Protein AF-A0A9D4FD34-F1 (afdb_monomer_lite)

Secondary structure (DSSP, 8-state):
---------TT--------------SSEEEEEEEEEEEETTEEEEEEEEEEEE---

pLDDT: mean 73.85, std 15.45, range [34.88, 89.81]

Sequence (56 aa):
METTEYYVPDNCSCGVLQSWTFIAQSAGSLTLQVWQHDDSQQYTIRGANYFTVPSK

Organism: Dreissena polymorpha (NCBI:txid45954)

Foldseek 3Di:
DDDDDDDDDPPDPDDDDPDDDDDDPDFDKDKDWDWDDDDDDDIDTPDMDIDGRDDD

Structure (mmCIF, N/CA/C/O backbone):
data_AF-A0A9D4FD34-F1
#
_entry.id   AF-A0A9D4FD34-F1
#
loop_
_atom_site.group_PDB
_atom_site.id
_atom_site.type_symbol
_atom_site.label_atom_id
_atom_site.label_alt_id
_atom_site.label_comp_id
_atom_site.label_asym_id
_atom_site.label_entity_id
_atom_site.label_seq_id
_atom_site.pdbx_PDB_ins_code
_atom_site.Cartn_x
_atom_site.Cartn_y
_atom_site.Cartn_z
_atom_site.occupancy
_atom_site.B_iso_or_equiv
_atom_site.auth_seq_id
_atom_site.auth_comp_id
_atom_site.auth_asym_id
_atom_site.auth_atom_id
_atom_site.pdbx_PDB_model_num
ATOM 1 N N . MET A 1 1 ? -4.286 -23.666 -0.552 1.00 38.25 1 MET A N 1
ATOM 2 C CA . MET A 1 1 ? -3.447 -22.456 -0.460 1.00 38.25 1 MET A CA 1
ATOM 3 C C . MET A 1 1 ? -2.546 -22.491 -1.672 1.00 38.25 1 MET A C 1
ATOM 5 O O . MET A 1 1 ? -1.677 -23.348 -1.723 1.00 38.25 1 MET A O 1
ATOM 9 N N . GLU A 1 2 ? -2.845 -21.690 -2.690 1.00 34.88 2 GLU A N 1
ATOM 10 C CA . GLU A 1 2 ? -1.980 -21.575 -3.866 1.00 34.88 2 GLU A CA 1
ATOM 11 C C . GLU A 1 2 ? -0.811 -20.661 -3.503 1.00 34.88 2 GLU A C 1
ATOM 13 O O . GLU A 1 2 ? -1.003 -19.494 -3.165 1.00 34.88 2 GLU A O 1
ATOM 18 N N . THR A 1 3 ? 0.395 -21.216 -3.488 1.00 42.44 3 THR A N 1
ATOM 19 C CA . THR A 1 3 ? 1.633 -20.455 -3.338 1.00 42.44 3 THR A CA 1
ATOM 20 C C . THR A 1 3 ? 2.128 -20.100 -4.728 1.00 42.44 3 THR A C 1
ATOM 22 O O . THR A 1 3 ? 2.696 -20.938 -5.425 1.00 42.44 3 THR A O 1
ATOM 25 N N . THR A 1 4 ? 1.886 -18.864 -5.150 1.00 44.41 4 THR A N 1
ATOM 26 C CA . THR A 1 4 ? 2.474 -18.328 -6.377 1.00 44.41 4 THR A CA 1
ATOM 27 C C . THR A 1 4 ? 3.924 -17.957 -6.083 1.00 44.41 4 THR A C 1
ATOM 29 O O . THR A 1 4 ? 4.194 -16.937 -5.448 1.00 44.41 4 THR A O 1
ATOM 32 N N . GLU A 1 5 ? 4.866 -18.801 -6.496 1.00 50.00 5 GLU A N 1
ATOM 33 C CA . GLU A 1 5 ? 6.294 -18.491 -6.415 1.00 50.00 5 GLU A CA 1
ATOM 34 C C . GLU A 1 5 ? 6.633 -17.402 -7.443 1.00 50.00 5 GLU A C 1
ATOM 36 O O . GLU A 1 5 ? 6.525 -17.601 -8.652 1.00 50.00 5 GLU A O 1
ATOM 41 N N . TYR A 1 6 ? 7.007 -16.218 -6.956 1.00 53.31 6 TYR A N 1
ATOM 42 C CA . TYR A 1 6 ? 7.460 -15.108 -7.792 1.00 53.31 6 TYR A CA 1
ATOM 43 C C . TYR A 1 6 ? 8.973 -15.225 -8.012 1.00 53.31 6 TYR A C 1
ATOM 45 O O . TYR A 1 6 ? 9.751 -15.120 -7.065 1.00 53.31 6 TYR A O 1
ATOM 53 N N . TYR A 1 7 ? 9.389 -15.436 -9.262 1.00 51.44 7 TYR A N 1
ATOM 54 C CA . TYR A 1 7 ? 10.800 -15.437 -9.652 1.00 51.44 7 TYR A CA 1
ATOM 55 C C . TYR A 1 7 ? 11.352 -14.004 -9.656 1.00 51.44 7 TYR A C 1
ATOM 57 O O . TYR A 1 7 ? 10.832 -13.138 -10.364 1.00 51.44 7 TYR A O 1
ATOM 65 N N . VAL A 1 8 ? 12.407 -13.756 -8.875 1.00 55.12 8 VAL A N 1
ATOM 66 C CA . VAL A 1 8 ? 13.134 -12.477 -8.836 1.00 55.12 8 VAL A CA 1
ATOM 67 C C . VAL A 1 8 ? 14.494 -12.680 -9.516 1.00 55.12 8 VAL A C 1
ATOM 69 O O . VAL A 1 8 ? 15.254 -13.527 -9.054 1.00 55.12 8 VAL A O 1
ATOM 72 N N . PRO A 1 9 ? 14.820 -11.952 -10.600 1.00 53.09 9 PRO A N 1
ATOM 73 C CA . PRO A 1 9 ? 16.102 -12.090 -11.291 1.00 53.09 9 PRO A CA 1
ATOM 74 C C . PRO A 1 9 ? 17.297 -11.673 -10.419 1.00 53.09 9 PRO A C 1
ATOM 76 O O . PRO A 1 9 ? 17.253 -10.625 -9.774 1.00 53.09 9 PRO A O 1
ATOM 79 N N . ASP A 1 10 ? 18.395 -12.434 -10.488 1.00 57.19 10 ASP A N 1
ATOM 80 C CA . ASP A 1 10 ? 19.608 -12.281 -9.656 1.00 57.19 10 ASP A CA 1
ATOM 81 C C . ASP A 1 10 ? 20.321 -10.916 -9.777 1.00 57.19 10 ASP A C 1
ATOM 83 O O . ASP A 1 10 ? 21.159 -10.568 -8.947 1.00 57.19 10 ASP A O 1
ATOM 87 N N . ASN A 1 11 ? 20.010 -10.128 -10.811 1.00 52.97 11 ASN A N 1
ATOM 88 C CA . ASN A 1 11 ? 20.608 -8.814 -11.070 1.00 52.97 11 ASN A CA 1
ATOM 89 C C . ASN A 1 11 ? 19.731 -7.628 -10.633 1.00 52.97 11 ASN A C 1
ATOM 91 O O . ASN A 1 11 ? 20.131 -6.475 -10.798 1.00 52.97 11 ASN A O 1
ATOM 95 N N . CYS A 1 12 ? 18.546 -7.896 -10.089 1.00 49.47 12 CYS A N 1
ATOM 96 C CA . CYS A 1 12 ? 17.664 -6.896 -9.514 1.00 49.47 12 CYS A CA 1
ATOM 97 C C . CYS A 1 12 ? 17.889 -6.951 -8.002 1.00 49.47 12 CYS A C 1
ATOM 99 O O . CYS A 1 12 ? 17.511 -7.926 -7.356 1.00 49.47 12 CYS A O 1
ATOM 101 N N . SER A 1 13 ? 18.481 -5.918 -7.398 1.00 53.44 13 SER A N 1
ATOM 102 C CA . SER A 1 13 ? 18.494 -5.739 -5.934 1.00 53.44 13 SER A CA 1
ATOM 103 C C . SER A 1 13 ? 17.091 -5.362 -5.430 1.00 53.44 13 SER A C 1
ATOM 105 O O . SER A 1 13 ? 16.889 -4.356 -4.754 1.00 53.44 13 SER A O 1
ATOM 107 N N . CYS A 1 14 ? 16.098 -6.135 -5.850 1.00 63.59 14 CYS A N 1
ATOM 108 C CA . CYS A 1 14 ? 14.681 -5.870 -5.747 1.00 63.59 14 CYS A CA 1
ATOM 109 C C . CYS A 1 14 ? 14.152 -6.822 -4.679 1.00 63.59 14 CYS A C 1
ATOM 111 O O . CYS A 1 14 ? 13.826 -7.974 -4.947 1.00 63.59 14 CYS A O 1
ATOM 113 N N . GLY A 1 15 ? 14.166 -6.357 -3.429 1.00 65.31 15 GLY A N 1
ATOM 114 C CA . GLY A 1 15 ? 13.619 -7.111 -2.305 1.00 65.31 15 GLY A CA 1
ATOM 115 C C . GLY A 1 15 ? 12.104 -7.265 -2.438 1.00 65.31 15 GLY A C 1
ATOM 116 O O . GLY A 1 15 ? 11.410 -6.329 -2.833 1.00 65.31 15 GLY A O 1
ATOM 117 N N . VAL A 1 16 ? 11.584 -8.442 -2.091 1.00 70.56 16 VAL A N 1
ATOM 118 C CA . VAL A 1 16 ? 10.143 -8.721 -2.097 1.00 70.56 16 VAL A CA 1
ATOM 119 C C . VAL A 1 16 ? 9.619 -8.707 -0.666 1.00 70.56 16 VAL A C 1
ATOM 121 O O . VAL A 1 16 ? 10.087 -9.464 0.182 1.00 70.56 16 VAL A O 1
ATOM 124 N N . LEU A 1 17 ? 8.615 -7.869 -0.396 1.00 71.38 17 LEU A N 1
ATOM 125 C CA . LEU A 1 17 ? 7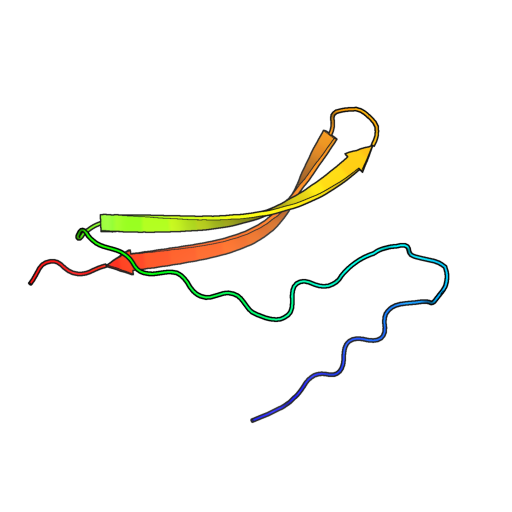.864 -7.910 0.857 1.00 71.38 17 LEU A CA 1
ATOM 126 C C . LEU A 1 17 ? 6.763 -8.976 0.746 1.00 71.38 17 LEU A C 1
ATOM 128 O O . LEU A 1 17 ? 5.723 -8.727 0.144 1.00 71.38 17 LEU A O 1
ATOM 132 N N . GLN A 1 18 ? 6.995 -10.163 1.313 1.00 75.62 18 GLN A N 1
ATOM 133 C CA . GLN A 1 18 ? 6.051 -11.289 1.215 1.00 75.62 18 GLN A CA 1
ATOM 134 C C . GLN A 1 18 ? 4.877 -11.205 2.202 1.00 75.62 18 GLN A C 1
ATOM 136 O O . GLN A 1 18 ? 3.751 -11.546 1.851 1.00 75.62 18 GLN A O 1
ATOM 141 N N . SER A 1 19 ? 5.118 -10.764 3.440 1.00 76.94 19 SER A N 1
ATOM 142 C CA . SER A 1 19 ? 4.089 -10.708 4.487 1.00 76.94 19 SER A CA 1
ATOM 143 C C . SER A 1 19 ? 4.372 -9.613 5.505 1.00 76.94 19 SER A C 1
ATOM 145 O O . SER A 1 19 ? 5.530 -9.300 5.779 1.00 76.94 19 SER A O 1
ATOM 147 N N . TRP A 1 20 ? 3.317 -9.078 6.111 1.00 73.00 20 TRP A N 1
ATOM 148 C CA . TRP A 1 20 ? 3.389 -8.069 7.162 1.00 73.00 20 TRP A CA 1
ATOM 149 C C . TRP A 1 20 ? 2.180 -8.209 8.097 1.00 73.00 20 TRP A C 1
ATOM 151 O O . TRP A 1 20 ? 1.114 -8.659 7.679 1.00 73.00 20 TRP A O 1
ATOM 161 N N . THR A 1 21 ? 2.346 -7.806 9.357 1.00 80.25 21 THR A N 1
ATOM 162 C CA . THR A 1 21 ? 1.292 -7.850 10.380 1.00 80.25 21 THR A CA 1
ATOM 163 C C . THR A 1 21 ? 1.203 -6.495 11.063 1.00 80.25 21 THR A C 1
ATOM 165 O O . THR A 1 21 ? 2.224 -5.922 11.439 1.00 80.25 21 THR A O 1
ATOM 168 N N . PHE A 1 22 ? -0.014 -5.994 11.259 1.00 77.06 22 PHE A N 1
ATOM 169 C CA . PHE A 1 22 ? -0.285 -4.772 12.011 1.00 77.06 22 PHE A CA 1
ATOM 170 C C . PHE A 1 22 ? -1.340 -5.029 13.085 1.00 77.06 22 PHE A C 1
ATOM 172 O O . PHE A 1 22 ? -2.217 -5.876 12.919 1.00 77.06 22 PHE A O 1
ATOM 179 N N . ILE A 1 23 ? -1.260 -4.283 14.185 1.00 82.69 23 ILE A N 1
ATOM 180 C CA . ILE A 1 23 ? -2.241 -4.324 15.272 1.00 82.69 23 ILE A CA 1
ATOM 181 C C . ILE A 1 23 ? -2.865 -2.935 15.369 1.00 82.69 23 ILE A C 1
ATOM 183 O O . ILE A 1 23 ? -2.192 -1.972 15.734 1.00 82.69 23 ILE A O 1
ATOM 187 N N . ALA A 1 24 ? -4.147 -2.825 15.028 1.00 82.31 24 ALA A N 1
ATOM 188 C CA . ALA A 1 24 ? -4.896 -1.584 15.166 1.00 82.31 24 ALA A CA 1
ATOM 189 C C . ALA A 1 24 ? -5.476 -1.457 16.581 1.00 82.31 24 ALA A C 1
ATOM 191 O O . ALA A 1 24 ? -6.142 -2.372 17.061 1.00 82.31 24 ALA A O 1
ATOM 192 N N . GLN A 1 25 ? -5.232 -0.324 17.244 1.00 79.81 25 GLN A N 1
ATOM 193 C CA . GLN A 1 25 ? -5.719 -0.074 18.610 1.00 79.81 25 GLN A CA 1
ATOM 194 C C . GLN A 1 25 ? -7.049 0.691 18.657 1.00 79.81 25 GLN A C 1
ATOM 196 O O . GLN A 1 25 ? -7.710 0.704 19.692 1.00 79.81 25 GLN A O 1
ATOM 201 N N . SER A 1 26 ? -7.455 1.316 17.553 1.00 82.31 26 SER A N 1
ATOM 202 C CA . SER A 1 26 ? -8.681 2.105 17.453 1.00 82.31 26 SER A CA 1
ATOM 203 C C . SER A 1 26 ? -9.489 1.7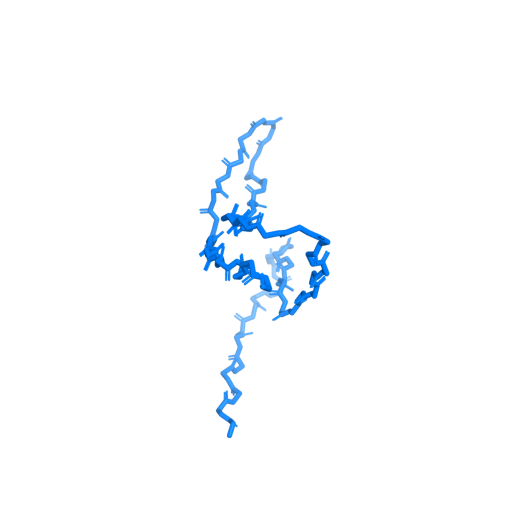31 16.214 1.00 82.31 26 SER A C 1
ATOM 205 O O . SER A 1 26 ? -8.948 1.265 15.209 1.00 82.31 26 SER A O 1
ATOM 207 N N . ALA A 1 27 ? -10.801 1.949 16.304 1.00 89.38 27 ALA A N 1
ATOM 208 C CA . ALA A 1 27 ? -11.698 1.854 15.164 1.00 89.38 27 ALA A CA 1
ATOM 209 C C . ALA A 1 27 ? -11.399 2.966 14.150 1.00 89.38 27 ALA A C 1
ATOM 211 O O . ALA A 1 27 ? -11.057 4.087 14.532 1.00 89.38 27 ALA A O 1
ATOM 212 N N . GLY A 1 28 ? -11.549 2.659 12.865 1.00 89.19 28 GLY A N 1
ATOM 213 C CA . GLY A 1 28 ? -11.302 3.612 11.790 1.00 89.19 28 GLY A CA 1
ATOM 214 C C . GLY A 1 28 ? -10.820 2.969 10.497 1.00 89.19 28 GLY A C 1
ATOM 215 O O . GLY A 1 28 ? -10.734 1.747 10.370 1.00 89.19 28 GLY A O 1
ATOM 216 N N . SER A 1 29 ? -10.507 3.823 9.527 1.00 89.81 29 SER A N 1
ATOM 217 C CA . SER A 1 29 ? -9.960 3.413 8.236 1.00 89.81 29 SER A CA 1
ATOM 218 C C . SER A 1 29 ? -8.439 3.477 8.268 1.00 89.81 29 SER A C 1
ATOM 220 O O . SER A 1 29 ? -7.859 4.520 8.565 1.00 89.81 29 SER A O 1
ATOM 222 N N . LEU A 1 30 ? -7.796 2.365 7.931 1.00 86.38 30 LEU A N 1
ATOM 223 C CA . LEU A 1 30 ? -6.350 2.248 7.820 1.00 86.38 30 LEU A CA 1
ATOM 224 C C . LEU A 1 30 ? -5.980 1.988 6.366 1.00 86.38 30 LEU A C 1
ATOM 226 O O . LEU A 1 30 ? -6.621 1.199 5.675 1.00 86.38 30 LEU A O 1
ATOM 230 N N . THR A 1 31 ? -4.929 2.655 5.908 1.00 88.56 31 THR A N 1
ATOM 231 C CA . THR A 1 31 ? -4.340 2.418 4.592 1.00 88.56 31 THR A CA 1
ATOM 232 C C . THR A 1 31 ? -2.889 2.031 4.800 1.00 88.56 31 THR A C 1
ATOM 234 O O . THR A 1 31 ? -2.130 2.806 5.379 1.00 88.56 31 THR A O 1
ATOM 237 N N . LEU A 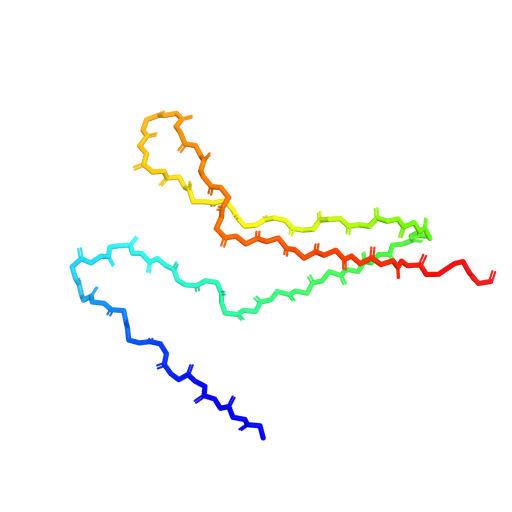1 32 ? -2.503 0.847 4.332 1.00 85.88 32 LEU A N 1
ATOM 238 C CA . LEU A 1 32 ? -1.100 0.462 4.255 1.00 85.88 32 LEU A CA 1
ATOM 239 C C . LEU A 1 32 ? -0.635 0.535 2.804 1.00 85.88 32 LEU A C 1
ATOM 241 O O . LEU A 1 32 ? -1.228 -0.099 1.935 1.00 85.88 32 LEU A O 1
ATOM 245 N N . GLN A 1 33 ? 0.445 1.271 2.559 1.00 89.00 33 GLN A N 1
ATOM 246 C CA . GLN A 1 33 ? 1.065 1.410 1.246 1.00 89.00 33 GLN A CA 1
ATOM 247 C C . GL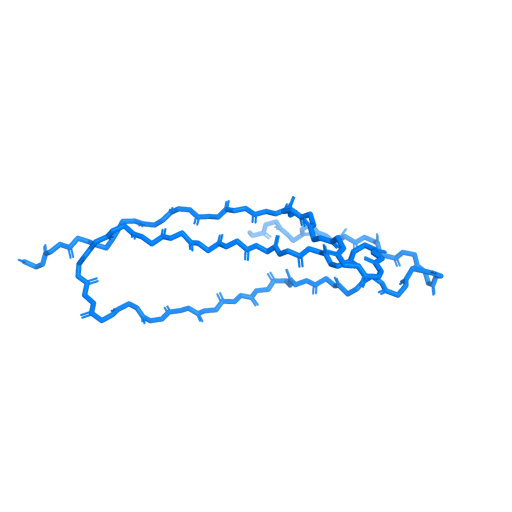N A 1 33 ? 2.496 0.883 1.273 1.00 89.00 33 GLN A C 1
ATOM 249 O O . GLN A 1 33 ? 3.257 1.171 2.194 1.00 89.00 33 GLN A O 1
ATOM 254 N N . VAL A 1 34 ? 2.861 0.141 0.232 1.00 84.19 34 VAL A N 1
ATOM 255 C CA . VAL A 1 34 ? 4.239 -0.259 -0.045 1.00 84.19 34 VAL A CA 1
ATOM 256 C C . VAL A 1 34 ? 4.798 0.697 -1.086 1.00 84.19 34 VAL A C 1
ATOM 258 O O . VAL A 1 34 ? 4.243 0.823 -2.182 1.00 84.19 34 VAL A O 1
ATOM 261 N N . TRP A 1 35 ? 5.898 1.356 -0.738 1.00 85.50 35 TRP A N 1
ATOM 262 C CA . TRP A 1 35 ? 6.582 2.318 -1.593 1.00 85.50 35 TRP A CA 1
ATOM 263 C C . TRP A 1 35 ? 7.925 1.747 -2.031 1.00 85.50 35 TRP A C 1
ATOM 265 O O . TRP A 1 35 ? 8.699 1.270 -1.203 1.00 85.50 35 TRP A O 1
ATOM 275 N N . GLN A 1 36 ? 8.199 1.805 -3.329 1.00 82.69 36 GLN A N 1
ATOM 276 C CA . GLN A 1 36 ? 9.515 1.522 -3.880 1.00 82.69 36 GLN A CA 1
ATOM 277 C C . GLN A 1 36 ? 10.259 2.838 -4.063 1.00 82.69 36 GLN A C 1
ATOM 279 O O . GLN A 1 36 ? 9.728 3.771 -4.660 1.00 82.69 36 GLN A O 1
ATOM 284 N N . HIS A 1 37 ? 11.480 2.895 -3.545 1.00 80.38 37 HIS A N 1
ATOM 285 C CA . HIS A 1 37 ? 12.410 3.975 -3.833 1.00 80.38 37 HIS A CA 1
ATOM 286 C C . HIS A 1 37 ? 13.092 3.677 -5.172 1.00 80.38 37 HIS A C 1
ATOM 288 O O . HIS A 1 37 ? 13.798 2.675 -5.279 1.00 80.38 37 HIS A O 1
ATOM 294 N N . ASP A 1 38 ? 12.829 4.493 -6.192 1.00 75.75 38 ASP A N 1
ATOM 295 C CA . ASP A 1 38 ? 13.291 4.226 -7.560 1.00 75.75 38 ASP A CA 1
ATOM 296 C C . ASP A 1 38 ? 14.657 4.879 -7.844 1.00 75.75 38 ASP A C 1
ATOM 298 O O . ASP A 1 38 ? 15.538 4.239 -8.413 1.00 75.75 38 ASP A O 1
ATOM 302 N N . ASP A 1 39 ? 14.859 6.130 -7.416 1.00 75.75 39 ASP A N 1
ATOM 303 C CA . ASP A 1 39 ? 16.127 6.875 -7.492 1.00 75.75 39 ASP A CA 1
ATOM 304 C C . ASP A 1 39 ? 16.051 8.122 -6.594 1.00 75.75 39 ASP A C 1
ATOM 306 O O . ASP A 1 39 ? 14.949 8.546 -6.264 1.00 75.75 39 ASP A O 1
ATOM 310 N N . SER A 1 40 ? 17.221 8.673 -6.232 1.00 65.31 40 SER A N 1
ATOM 311 C CA . SER A 1 40 ? 17.563 9.945 -5.553 1.00 65.31 40 SER A CA 1
ATOM 312 C C . SER A 1 40 ? 16.538 10.704 -4.692 1.00 65.31 40 SER A C 1
ATOM 314 O O . SER A 1 40 ? 16.966 11.159 -3.637 1.00 65.31 40 SER A O 1
ATOM 316 N N . GLN A 1 41 ? 15.259 10.858 -5.061 1.00 73.12 41 GLN A N 1
ATOM 317 C CA . GLN A 1 41 ? 14.152 11.338 -4.203 1.00 73.12 41 GLN A CA 1
ATOM 318 C C . GLN A 1 41 ? 12.745 10.835 -4.615 1.00 73.12 41 GLN A C 1
ATOM 320 O O . GLN A 1 41 ? 11.737 11.324 -4.100 1.00 73.12 41 GLN A O 1
ATOM 325 N N . GLN A 1 42 ? 12.633 9.893 -5.551 1.00 80.50 42 GLN A N 1
ATOM 326 C CA . GLN A 1 42 ? 11.352 9.425 -6.076 1.00 80.50 42 GLN A CA 1
ATOM 327 C C . GLN A 1 42 ? 10.902 8.135 -5.392 1.00 80.50 42 GLN A C 1
ATOM 329 O O . GLN A 1 42 ? 11.630 7.141 -5.334 1.00 80.50 42 GLN A O 1
ATOM 334 N N . TYR A 1 43 ? 9.664 8.162 -4.902 1.00 86.44 43 TYR A N 1
ATOM 335 C CA . TYR A 1 43 ? 8.980 7.002 -4.352 1.00 86.44 43 TYR A CA 1
ATOM 336 C C . TYR A 1 43 ? 7.729 6.713 -5.176 1.00 86.44 43 TYR A C 1
ATOM 338 O O . TYR A 1 43 ? 6.877 7.588 -5.348 1.00 86.44 43 TYR A O 1
ATOM 346 N N . THR A 1 44 ? 7.586 5.468 -5.618 1.00 87.56 44 THR A N 1
ATOM 347 C CA . THR A 1 44 ? 6.403 4.996 -6.343 1.00 87.56 44 THR A CA 1
ATOM 348 C C . THR A 1 44 ? 5.634 3.997 -5.492 1.00 87.56 44 THR A C 1
ATOM 350 O O . THR A 1 44 ? 6.207 3.060 -4.932 1.00 87.56 44 THR A O 1
ATOM 353 N N . ILE A 1 45 ? 4.313 4.157 -5.413 1.00 89.06 45 ILE A N 1
ATOM 354 C CA . ILE A 1 45 ? 3.442 3.182 -4.749 1.00 89.06 45 ILE A CA 1
ATOM 355 C C . ILE A 1 45 ? 3.404 1.905 -5.595 1.00 89.06 45 ILE A C 1
ATOM 357 O O . ILE A 1 45 ? 3.006 1.936 -6.758 1.00 89.06 45 ILE A O 1
ATOM 361 N N . ARG A 1 46 ? 3.794 0.772 -5.006 1.00 86.50 46 ARG A N 1
ATOM 362 C CA . ARG A 1 46 ? 3.727 -0.556 -5.646 1.00 86.50 46 ARG A CA 1
ATOM 363 C C . ARG A 1 46 ? 2.513 -1.368 -5.216 1.00 86.50 46 ARG A C 1
ATOM 365 O O . ARG A 1 46 ? 2.094 -2.264 -5.938 1.00 86.50 46 ARG A O 1
ATOM 372 N N . GLY A 1 47 ? 1.930 -1.044 -4.067 1.00 84.38 47 GLY A N 1
ATOM 373 C CA . GLY A 1 47 ? 0.717 -1.687 -3.584 1.00 84.38 47 GLY A CA 1
ATOM 374 C C . GLY A 1 47 ? 0.087 -0.902 -2.447 1.00 84.38 47 GLY A C 1
ATOM 375 O O . GLY A 1 47 ? 0.783 -0.228 -1.688 1.00 84.38 47 GLY A O 1
ATOM 376 N N . ALA A 1 48 ? -1.233 -0.996 -2.329 1.00 88.19 48 ALA A N 1
ATOM 377 C CA . ALA A 1 48 ? -1.994 -0.397 -1.246 1.00 88.19 48 ALA A CA 1
ATOM 378 C C . ALA A 1 48 ? -3.075 -1.373 -0.783 1.00 88.19 48 ALA A C 1
ATOM 380 O O . ALA A 1 48 ? -3.732 -2.010 -1.604 1.00 88.19 48 ALA A O 1
ATOM 381 N N . ASN A 1 49 ? -3.258 -1.475 0.528 1.00 86.44 49 ASN A N 1
ATOM 382 C CA . ASN A 1 49 ? -4.340 -2.228 1.139 1.00 86.44 49 ASN A CA 1
ATOM 383 C C . ASN A 1 49 ? -5.134 -1.306 2.060 1.00 86.44 49 ASN A C 1
ATOM 385 O O . ASN A 1 49 ? -4.560 -0.522 2.820 1.00 86.44 49 ASN A O 1
ATOM 389 N N . TYR A 1 50 ? -6.454 -1.429 1.990 1.00 88.69 50 TYR A N 1
ATOM 390 C CA . TYR A 1 50 ? -7.392 -0.633 2.764 1.00 88.69 50 TYR A CA 1
ATOM 391 C C . TYR A 1 50 ? -8.113 -1.544 3.746 1.00 88.69 50 TYR A C 1
ATOM 393 O O . TYR A 1 50 ? -8.645 -2.585 3.363 1.00 88.69 50 TYR A O 1
ATOM 401 N N . PHE A 1 51 ? -8.132 -1.141 5.009 1.00 86.75 51 PHE A N 1
ATOM 402 C CA . PHE A 1 51 ? -8.746 -1.896 6.090 1.00 86.75 51 PHE A CA 1
ATOM 403 C C . PHE A 1 51 ? -9.699 -0.992 6.851 1.00 86.75 51 PHE A C 1
ATOM 405 O O . PHE A 1 51 ? -9.385 0.164 7.135 1.00 86.75 51 PHE A O 1
ATOM 412 N N . THR A 1 52 ? -10.844 -1.540 7.236 1.00 89.75 52 THR A N 1
ATOM 413 C CA . THR A 1 52 ? -11.759 -0.885 8.165 1.00 89.75 52 THR A CA 1
ATOM 414 C C . THR A 1 52 ? -11.752 -1.668 9.462 1.00 89.75 52 THR A C 1
ATOM 416 O O . THR A 1 52 ? -12.074 -2.854 9.483 1.00 89.75 52 THR A O 1
ATOM 419 N N . VAL A 1 53 ? -11.370 -1.000 10.544 1.00 88.19 53 VAL A N 1
ATOM 420 C CA . VAL A 1 53 ? -11.429 -1.543 11.8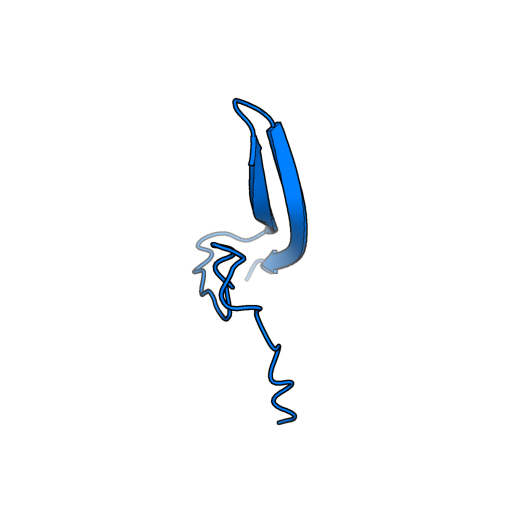97 1.00 88.19 53 VAL A CA 1
ATOM 421 C C . VAL A 1 53 ? -12.782 -1.142 12.479 1.00 88.19 53 VAL A C 1
ATOM 423 O O . VAL A 1 53 ? -13.006 0.055 12.691 1.00 88.19 53 VAL A O 1
ATOM 426 N N . PRO A 1 54 ? -13.706 -2.092 12.697 1.00 84.25 54 PRO A N 1
ATOM 427 C CA . PRO A 1 54 ? -15.017 -1.775 13.242 1.00 84.25 54 PRO A CA 1
ATOM 428 C C . PRO A 1 54 ? -14.892 -1.263 14.681 1.00 84.25 54 PRO A C 1
ATOM 430 O O . PRO A 1 54 ? -14.040 -1.720 15.448 1.00 84.25 54 PRO A O 1
ATOM 433 N N . SER A 1 55 ? -15.759 -0.326 15.061 1.00 81.75 55 SER A N 1
ATOM 434 C CA . SER A 1 55 ? -15.983 -0.018 16.473 1.00 81.75 55 SER A CA 1
ATOM 435 C C . SER A 1 55 ? -16.697 -1.191 17.134 1.00 81.75 55 SER A C 1
ATOM 437 O O . SER A 1 55 ? -17.604 -1.771 16.534 1.00 81.75 55 SER A O 1
AT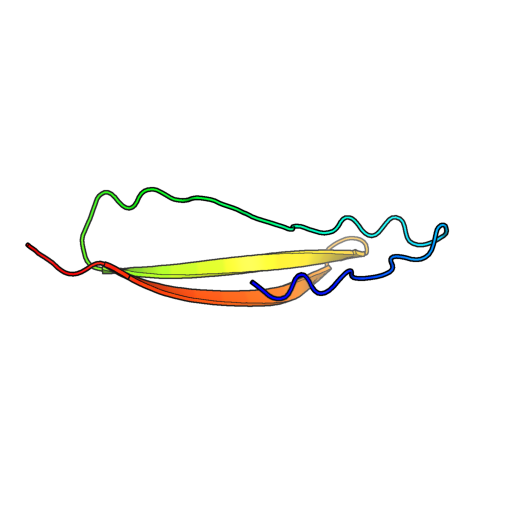OM 439 N N . LYS A 1 56 ? -16.258 -1.544 18.345 1.00 69.62 56 LYS A N 1
ATOM 440 C CA . LYS A 1 56 ? -16.987 -2.477 19.209 1.00 69.62 56 LYS A CA 1
ATOM 441 C C . LYS A 1 56 ? -18.352 -1.922 19.593 1.00 69.62 56 LYS A C 1
ATOM 443 O O . LYS A 1 56 ? -18.455 -0.679 19.704 1.00 69.62 56 LYS A O 1
#

Radius of gyration: 15.47 Å; chains: 1; bounding box: 38×34×30 Å